Protein AF-A0A5C7JJ18-F1 (afdb_monomer_lite)

Radius of gyration: 13.7 Å; chains: 1; bounding box: 33×24×35 Å

Foldseek 3Di:
DDWDQDPNDIFDAPAFDPALVVDPPVVLVLVVLLQVQVCVVVVHRWWKFFDDCNRGRRDDPPDAGEMETADPDDDDCQVVSCVRSVGRYDYDYDPDDDPTHTRD

Sequence (104 aa):
MRKVIHKGRERMVRGSLTDFGQLPNHVQENFKLIKKSVENILNEKTEVYVFGSFSHGFWDEESDYDILVISKEKLDIQDELRDITKLKVDVMFLPTEIGLISIP

pLDDT: mean 90.75, std 7.99, range [62.88, 98.19]

Structure (mmCIF, N/CA/C/O backbone):
data_AF-A0A5C7JJ18-F1
#
_entry.id   AF-A0A5C7JJ18-F1
#
loop_
_atom_site.group_PDB
_atom_site.id
_atom_site.type_symbol
_atom_site.label_atom_id
_atom_site.label_alt_id
_atom_site.label_comp_id
_atom_site.label_asym_id
_atom_site.label_entity_id
_atom_site.label_seq_id
_atom_site.pdbx_PDB_ins_code
_atom_site.Cartn_x
_atom_site.Cartn_y
_atom_site.Cartn_z
_atom_site.occupancy
_atom_site.B_iso_or_equiv
_atom_site.auth_seq_id
_atom_site.auth_comp_id
_atom_site.auth_asym_id
_atom_site.auth_atom_id
_atom_site.pdbx_PDB_model_num
ATOM 1 N N . MET A 1 1 ? 20.984 2.375 -17.562 1.00 69.00 1 MET A N 1
ATOM 2 C CA . MET A 1 1 ? 19.967 1.861 -16.615 1.00 69.00 1 MET A CA 1
ATOM 3 C C . MET A 1 1 ? 19.991 0.340 -16.638 1.00 69.00 1 MET A C 1
ATOM 5 O O . MET A 1 1 ? 20.120 -0.224 -17.718 1.00 69.00 1 MET A O 1
ATOM 9 N N . ARG A 1 2 ? 19.921 -0.312 -15.471 1.00 90.25 2 ARG A N 1
ATOM 10 C CA . ARG A 1 2 ? 19.932 -1.779 -15.343 1.00 90.25 2 ARG A CA 1
ATOM 11 C C . ARG A 1 2 ? 18.513 -2.327 -15.520 1.00 90.25 2 ARG A C 1
ATOM 13 O O . ARG A 1 2 ? 17.557 -1.698 -15.071 1.00 90.25 2 ARG A O 1
ATOM 20 N N . LYS A 1 3 ? 18.396 -3.493 -16.151 1.00 90.38 3 LYS A N 1
ATOM 21 C CA . LYS A 1 3 ? 17.140 -4.228 -16.336 1.00 90.38 3 LYS A CA 1
ATOM 22 C C . LYS A 1 3 ? 17.173 -5.539 -15.552 1.00 90.38 3 LYS A C 1
ATOM 24 O O . LYS A 1 3 ? 18.255 -6.069 -15.289 1.00 90.38 3 LYS A O 1
ATOM 29 N N . VAL A 1 4 ? 16.006 -6.041 -15.164 1.00 91.50 4 VAL A N 1
ATOM 30 C CA . VAL A 1 4 ? 15.835 -7.341 -14.500 1.00 91.50 4 VAL A CA 1
ATOM 31 C C . VAL A 1 4 ? 14.630 -8.068 -15.087 1.00 91.50 4 VAL A C 1
ATOM 33 O O . VAL A 1 4 ? 13.636 -7.429 -15.421 1.00 91.50 4 VAL A O 1
ATOM 36 N N . ILE A 1 5 ? 14.712 -9.395 -15.211 1.00 91.00 5 ILE A N 1
ATOM 37 C CA . ILE A 1 5 ? 13.551 -10.230 -15.534 1.00 91.00 5 ILE A CA 1
ATOM 38 C C . ILE A 1 5 ? 12.887 -10.620 -14.216 1.00 91.00 5 ILE A C 1
ATOM 40 O O . ILE A 1 5 ? 13.497 -11.293 -13.386 1.00 91.00 5 ILE A O 1
ATOM 44 N N . HIS A 1 6 ? 11.642 -10.199 -14.017 1.00 87.00 6 HIS A N 1
ATOM 45 C CA . HIS A 1 6 ? 10.850 -10.533 -12.837 1.00 87.00 6 HIS A CA 1
ATOM 46 C C . HIS A 1 6 ? 9.439 -10.936 -13.267 1.00 87.00 6 HIS A C 1
ATOM 48 O O . HIS A 1 6 ? 8.816 -10.241 -14.067 1.00 87.00 6 HIS A O 1
ATOM 54 N N . LYS A 1 7 ? 8.946 -12.083 -12.775 1.00 86.25 7 LYS A N 1
ATOM 55 C CA . LYS A 1 7 ? 7.670 -12.693 -13.212 1.00 86.25 7 LYS A CA 1
ATOM 56 C C . LYS A 1 7 ? 7.535 -12.756 -14.755 1.00 86.25 7 LYS A C 1
ATOM 58 O O . LYS A 1 7 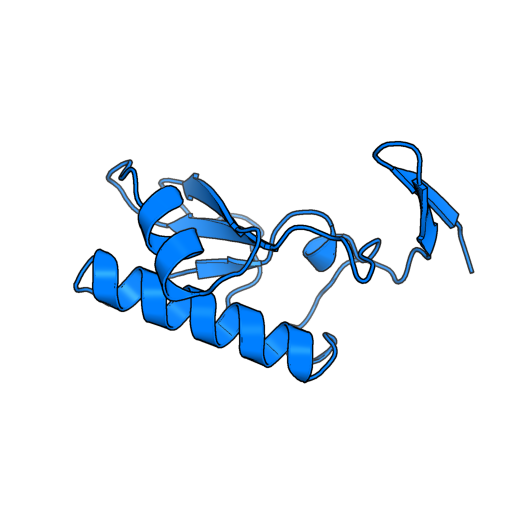? 6.478 -12.473 -15.304 1.00 86.25 7 LYS A O 1
ATOM 63 N N . GLY A 1 8 ? 8.626 -13.079 -15.460 1.00 90.19 8 GLY A N 1
ATOM 64 C CA . GLY A 1 8 ? 8.654 -13.208 -16.927 1.00 90.19 8 GLY A CA 1
ATOM 65 C C . GLY A 1 8 ? 8.663 -11.893 -17.720 1.00 90.19 8 GLY A C 1
ATOM 66 O O . GLY A 1 8 ? 8.672 -11.940 -18.946 1.00 90.19 8 GLY A O 1
ATOM 67 N N . ARG A 1 9 ? 8.692 -10.731 -17.053 1.00 90.12 9 ARG A N 1
ATOM 68 C CA . ARG A 1 9 ? 8.678 -9.405 -17.689 1.00 90.12 9 ARG A CA 1
ATOM 69 C C . ARG A 1 9 ? 9.995 -8.674 -17.451 1.00 90.12 9 ARG A C 1
ATOM 71 O O . ARG A 1 9 ? 10.604 -8.810 -16.389 1.00 90.12 9 ARG A O 1
ATOM 78 N N . GLU A 1 10 ? 10.445 -7.909 -18.442 1.00 93.38 10 GLU A N 1
ATOM 79 C CA . GLU A 1 10 ? 11.629 -7.060 -18.313 1.00 93.38 10 GLU A CA 1
ATOM 80 C C . GLU A 1 10 ? 11.257 -5.750 -17.615 1.00 93.38 10 GLU A C 1
ATOM 82 O O . GLU A 1 10 ? 10.370 -5.030 -18.064 1.00 93.38 10 GLU A O 1
ATOM 87 N N . ARG A 1 11 ? 11.954 -5.427 -16.523 1.00 92.81 11 ARG A N 1
ATOM 88 C CA . ARG A 1 11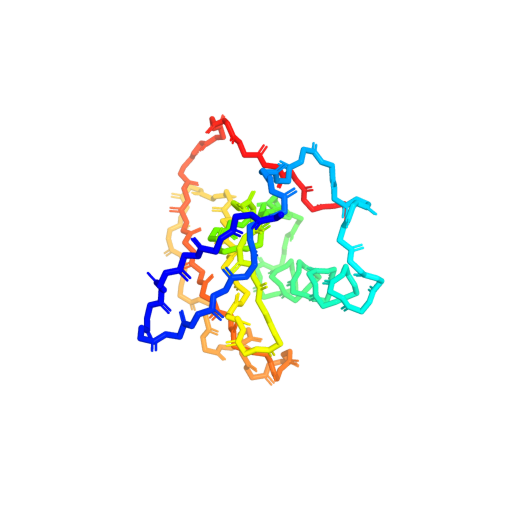 ? 11.676 -4.244 -15.707 1.00 92.81 11 ARG A CA 1
ATOM 89 C C . ARG A 1 11 ? 12.907 -3.381 -15.511 1.00 92.81 11 ARG A C 1
ATOM 91 O O . ARG A 1 11 ? 14.028 -3.876 -15.372 1.00 92.81 11 ARG A O 1
ATOM 98 N N . MET A 1 12 ? 12.681 -2.074 -15.458 1.00 91.31 12 MET A N 1
ATOM 99 C CA . MET A 1 12 ? 13.720 -1.078 -15.211 1.00 91.31 12 MET A CA 1
ATOM 100 C C . MET A 1 12 ? 14.026 -0.986 -13.717 1.00 91.31 12 MET A C 1
ATOM 102 O O . MET A 1 12 ? 13.123 -0.785 -12.909 1.00 91.31 12 MET A O 1
ATOM 106 N N . VAL A 1 13 ? 15.302 -1.086 -13.347 1.00 91.00 13 VAL A N 1
ATOM 107 C CA . VAL A 1 13 ? 15.751 -0.919 -11.960 1.00 91.00 13 VAL A CA 1
ATOM 108 C C . VAL A 1 13 ? 16.066 0.553 -11.705 1.00 91.00 13 VAL A C 1
ATOM 110 O O . VAL A 1 13 ? 16.931 1.130 -12.368 1.00 91.00 13 VAL A O 1
ATOM 113 N N . ARG A 1 14 ? 15.368 1.142 -10.732 1.00 88.75 14 ARG A N 1
ATOM 114 C CA . ARG A 1 14 ? 15.469 2.558 -10.339 1.00 88.75 14 ARG A CA 1
ATOM 115 C C . ARG A 1 14 ? 16.262 2.777 -9.043 1.00 88.75 14 ARG A C 1
ATOM 117 O O . ARG A 1 14 ? 16.561 3.916 -8.714 1.00 88.75 14 ARG A O 1
ATOM 124 N N . GLY A 1 15 ? 16.660 1.693 -8.373 1.00 85.81 15 GLY A N 1
ATOM 125 C CA . GLY A 1 15 ? 17.252 1.721 -7.031 1.00 85.81 15 GLY A CA 1
ATOM 126 C C . GLY A 1 15 ? 16.183 1.583 -5.948 1.00 85.81 15 GLY A C 1
ATOM 127 O O . GLY A 1 15 ? 15.012 1.839 -6.213 1.00 85.81 15 GLY A O 1
ATOM 128 N N . SER A 1 16 ? 16.568 1.130 -4.756 1.00 89.00 16 SER A N 1
ATOM 129 C CA . SER A 1 16 ? 15.619 0.938 -3.657 1.00 89.00 16 SER A CA 1
ATOM 130 C C . SER A 1 16 ? 14.969 2.259 -3.259 1.00 89.00 16 SER A C 1
ATOM 132 O O . SER A 1 16 ? 15.640 3.289 -3.196 1.00 89.00 16 SER A O 1
ATOM 134 N N . LEU A 1 17 ? 13.671 2.204 -2.976 1.00 91.81 17 LEU A N 1
ATOM 135 C CA . LEU A 1 17 ? 12.925 3.308 -2.401 1.00 91.81 17 LEU A CA 1
ATOM 136 C C . LEU A 1 17 ? 13.558 3.660 -1.054 1.00 91.81 17 LEU A C 1
ATOM 138 O O . LEU A 1 17 ? 13.793 2.770 -0.242 1.00 91.81 17 LEU A O 1
ATOM 142 N N . THR A 1 18 ? 13.854 4.934 -0.823 1.00 89.12 18 THR A N 1
ATOM 143 C CA . THR A 1 18 ? 14.333 5.422 0.485 1.00 89.12 18 THR A CA 1
ATOM 144 C C . THR A 1 18 ? 13.370 6.419 1.109 1.00 89.12 18 THR A C 1
ATOM 146 O O . THR A 1 18 ? 13.431 6.663 2.307 1.00 89.12 18 THR A O 1
ATOM 149 N N . ASP A 1 19 ? 12.505 7.010 0.288 1.00 90.25 19 ASP A N 1
ATOM 150 C CA . ASP A 1 19 ? 11.517 8.000 0.686 1.00 90.25 19 ASP A CA 1
ATOM 151 C C . ASP A 1 19 ? 10.240 7.801 -0.136 1.00 90.25 19 ASP A C 1
ATOM 153 O O . ASP A 1 19 ? 10.299 7.580 -1.347 1.00 90.25 19 ASP A O 1
ATOM 157 N N . PHE A 1 20 ? 9.079 7.882 0.513 1.00 92.25 20 PHE A N 1
ATOM 158 C CA . PHE A 1 20 ? 7.785 7.652 -0.134 1.00 92.25 20 PHE A CA 1
ATOM 159 C C . PHE A 1 20 ? 7.489 8.670 -1.251 1.00 92.25 20 PHE A C 1
ATOM 161 O O . PHE A 1 20 ? 6.857 8.329 -2.253 1.00 92.25 20 PHE A O 1
ATOM 168 N N . GLY A 1 21 ? 8.001 9.899 -1.131 1.00 92.81 21 GLY A N 1
ATOM 169 C CA . GLY A 1 21 ? 7.850 10.965 -2.120 1.00 92.81 21 GLY A CA 1
ATOM 170 C C . GLY A 1 21 ? 8.583 10.713 -3.441 1.00 92.81 21 GLY A C 1
ATOM 171 O O . GLY A 1 21 ? 8.320 11.407 -4.422 1.00 92.81 21 GLY A O 1
ATOM 172 N N . GLN A 1 22 ? 9.464 9.709 -3.508 1.00 91.88 22 GLN A N 1
ATOM 173 C CA . GLN A 1 22 ? 10.128 9.290 -4.751 1.00 91.88 22 GLN A CA 1
ATOM 174 C C . GLN A 1 22 ? 9.192 8.525 -5.699 1.00 91.88 22 GLN A C 1
ATOM 176 O O . GLN A 1 22 ? 9.507 8.362 -6.882 1.00 91.88 22 GLN A O 1
ATOM 181 N N . LEU A 1 23 ? 8.058 8.025 -5.199 1.00 93.38 23 LEU A N 1
ATOM 182 C CA . LEU A 1 23 ? 7.060 7.355 -6.025 1.00 93.38 23 LEU A CA 1
ATOM 183 C C . LEU A 1 23 ? 6.313 8.375 -6.901 1.00 93.38 23 LEU A C 1
ATOM 185 O O . LEU A 1 23 ? 6.118 9.516 -6.487 1.00 93.38 23 LEU A O 1
ATOM 189 N N . PRO A 1 24 ? 5.831 7.997 -8.095 1.00 94.12 24 PRO A N 1
ATOM 190 C CA . PRO A 1 24 ? 4.933 8.856 -8.860 1.00 94.12 24 PRO A CA 1
ATOM 191 C C . PRO A 1 24 ? 3.669 9.202 -8.068 1.00 94.12 24 PRO A C 1
ATOM 193 O O . PRO A 1 24 ? 3.160 8.366 -7.323 1.00 94.12 24 PRO A O 1
ATOM 196 N N . ASN A 1 25 ? 3.106 10.390 -8.300 1.00 96.19 25 ASN A N 1
ATOM 197 C CA . ASN A 1 25 ? 1.940 10.881 -7.553 1.00 96.19 25 ASN A CA 1
ATOM 198 C C . ASN A 1 25 ? 0.764 9.890 -7.530 1.00 96.19 25 ASN A C 1
ATOM 200 O O . ASN A 1 25 ? 0.236 9.610 -6.462 1.00 96.19 25 ASN A O 1
ATOM 204 N N . HIS A 1 26 ? 0.410 9.289 -8.669 1.00 95.38 26 HIS A N 1
ATOM 205 C CA . HIS A 1 26 ? -0.689 8.315 -8.730 1.00 95.38 26 HIS A CA 1
ATOM 206 C C . HIS A 1 26 ? -0.408 7.046 -7.901 1.00 95.38 26 HIS A C 1
ATOM 208 O O . HIS A 1 26 ? -1.308 6.492 -7.279 1.00 95.38 26 HIS A O 1
ATOM 214 N N . VAL A 1 27 ? 0.851 6.595 -7.840 1.00 96.06 27 VAL A N 1
ATOM 215 C CA . VAL A 1 27 ? 1.258 5.457 -6.998 1.00 96.06 27 VAL A CA 1
ATOM 216 C C . VAL A 1 27 ? 1.162 5.839 -5.521 1.00 96.06 27 VAL A C 1
ATOM 218 O O . VAL A 1 27 ? 0.666 5.056 -4.712 1.00 96.06 27 VAL A O 1
ATOM 221 N N . GLN A 1 28 ? 1.589 7.055 -5.165 1.00 97.25 28 GLN A N 1
ATOM 222 C CA . GLN A 1 28 ? 1.449 7.571 -3.802 1.00 97.25 28 GLN A CA 1
ATOM 223 C C . GLN A 1 28 ? -0.021 7.653 -3.371 1.00 97.25 28 GLN A C 1
ATOM 225 O O . GLN A 1 28 ? -0.359 7.266 -2.255 1.00 97.25 28 GLN A O 1
ATOM 230 N N . GLU A 1 29 ? -0.899 8.151 -4.243 1.00 97.75 29 GLU A N 1
ATOM 231 C CA . GLU A 1 29 ? -2.343 8.236 -3.999 1.00 97.75 29 GLU A CA 1
ATOM 232 C C . GLU A 1 29 ? -2.952 6.851 -3.765 1.00 97.75 29 GLU A C 1
ATOM 234 O O . GLU A 1 29 ? -3.703 6.669 -2.805 1.00 97.75 29 GLU A O 1
ATOM 239 N N . ASN A 1 30 ? -2.553 5.856 -4.559 1.00 98.06 30 ASN A N 1
ATOM 240 C CA . ASN A 1 30 ? -2.987 4.472 -4.389 1.00 98.06 30 ASN A CA 1
ATOM 241 C C . ASN A 1 30 ? -2.539 3.880 -3.044 1.00 98.06 30 ASN A C 1
ATOM 243 O O . ASN A 1 30 ? -3.360 3.313 -2.328 1.00 98.06 30 ASN A O 1
ATOM 247 N N . PHE A 1 31 ? -1.279 4.064 -2.634 1.00 98.19 31 PHE A N 1
ATOM 248 C CA . PHE A 1 31 ? -0.819 3.604 -1.315 1.00 98.19 31 PHE A CA 1
ATOM 249 C C . PHE A 1 31 ? -1.524 4.317 -0.151 1.00 98.19 31 PHE A C 1
ATOM 251 O O . PHE A 1 31 ? -1.847 3.676 0.849 1.00 98.19 31 PHE A O 1
ATOM 258 N N . LYS A 1 32 ? -1.827 5.615 -0.279 1.00 98.12 32 LYS A N 1
ATOM 259 C CA . LYS A 1 32 ? -2.613 6.353 0.727 1.00 98.12 32 LYS A CA 1
ATOM 260 C C . LYS A 1 32 ? -4.051 5.841 0.818 1.00 98.12 32 LYS A C 1
ATOM 262 O O . LYS A 1 32 ? -4.578 5.695 1.919 1.00 98.12 32 LYS A O 1
ATOM 267 N N . LEU A 1 33 ? -4.679 5.542 -0.322 1.00 98.19 33 LEU A N 1
ATOM 268 C CA . LEU A 1 33 ? -6.004 4.921 -0.369 1.00 98.19 33 LEU A CA 1
ATOM 269 C C . LEU A 1 33 ? -5.992 3.543 0.307 1.00 98.19 33 LEU A C 1
ATOM 271 O O . LEU A 1 33 ? -6.890 3.246 1.097 1.00 98.19 33 LEU A O 1
ATOM 275 N N . ILE A 1 34 ? -4.966 2.733 0.033 1.00 98.19 34 ILE A N 1
ATOM 276 C CA . ILE A 1 34 ? -4.765 1.428 0.669 1.00 98.19 34 ILE A CA 1
ATOM 277 C C . ILE A 1 34 ? -4.644 1.586 2.187 1.00 98.19 34 ILE A C 1
ATOM 279 O O . ILE A 1 34 ? -5.423 0.969 2.907 1.00 98.19 34 ILE A O 1
ATOM 283 N N . LYS A 1 35 ? -3.748 2.454 2.682 1.00 97.62 35 LYS A N 1
ATOM 284 C CA . LYS A 1 35 ? -3.575 2.701 4.124 1.00 97.62 35 LYS A CA 1
ATOM 285 C C . LYS A 1 35 ? -4.891 3.094 4.791 1.00 97.62 35 LYS A C 1
ATOM 287 O O . LYS A 1 35 ? -5.297 2.464 5.759 1.00 97.62 35 LYS A O 1
ATOM 292 N N . LYS A 1 36 ? -5.593 4.082 4.233 1.00 97.81 36 LYS A N 1
ATOM 293 C CA . LYS A 1 36 ? -6.883 4.532 4.769 1.00 97.81 36 LYS A CA 1
ATOM 294 C C . LYS A 1 36 ? -7.920 3.404 4.805 1.00 97.81 36 LYS A C 1
ATOM 296 O O . LYS A 1 36 ? -8.730 3.336 5.722 1.00 97.81 36 LYS A O 1
ATOM 301 N N . SER A 1 37 ? -7.916 2.533 3.800 1.00 97.81 37 SER A N 1
ATOM 302 C CA . SER A 1 37 ? -8.838 1.397 3.739 1.00 97.81 37 SER A CA 1
ATOM 303 C C . SER A 1 37 ? -8.488 0.334 4.783 1.00 97.81 37 SER A C 1
ATOM 305 O O . SER A 1 37 ? -9.394 -0.165 5.437 1.00 97.81 37 SER A O 1
ATOM 307 N N . VAL A 1 38 ? -7.199 0.057 5.012 1.00 96.50 38 VAL A N 1
ATOM 308 C CA . VAL A 1 38 ? -6.739 -0.806 6.114 1.00 96.50 38 VAL A CA 1
ATOM 309 C C . VAL A 1 38 ? -7.208 -0.255 7.461 1.00 96.50 38 VAL A C 1
ATOM 311 O O . VAL A 1 38 ? -7.848 -0.981 8.213 1.00 96.50 38 VAL A O 1
ATOM 314 N N . GLU A 1 39 ? -6.970 1.030 7.736 1.00 95.75 39 GLU A N 1
ATOM 315 C CA . GLU A 1 39 ? -7.395 1.675 8.991 1.00 95.75 39 GLU A CA 1
ATOM 316 C C . GLU A 1 39 ? -8.917 1.595 9.201 1.00 95.75 39 GLU A C 1
ATOM 318 O O . GLU A 1 39 ? -9.390 1.382 10.315 1.00 95.75 39 GLU A O 1
ATOM 323 N N . ASN A 1 40 ? -9.702 1.714 8.125 1.00 96.19 40 ASN A N 1
ATOM 324 C CA . ASN A 1 40 ? -11.156 1.576 8.193 1.00 96.19 40 ASN A CA 1
ATOM 325 C C . ASN A 1 40 ? -11.604 0.134 8.480 1.00 96.19 40 ASN A C 1
ATOM 327 O O . ASN A 1 40 ? -12.501 -0.053 9.297 1.00 96.19 40 ASN A O 1
ATOM 331 N N . ILE A 1 41 ? -11.005 -0.868 7.822 1.00 95.38 41 ILE A N 1
ATOM 332 C CA . ILE A 1 41 ? -11.346 -2.290 8.023 1.00 95.38 41 ILE A CA 1
ATOM 333 C C . ILE A 1 41 ? -10.990 -2.719 9.450 1.00 95.38 41 ILE A C 1
ATOM 335 O O . ILE A 1 41 ? -11.773 -3.387 10.122 1.00 95.38 41 ILE A O 1
ATOM 339 N N . LEU A 1 42 ? -9.814 -2.307 9.928 1.00 92.88 42 LEU A N 1
ATOM 340 C CA . LEU A 1 42 ? -9.329 -2.631 11.270 1.00 92.88 42 LEU A CA 1
ATOM 341 C C . LEU A 1 42 ? -9.967 -1.766 12.363 1.00 92.88 42 LEU A C 1
ATOM 343 O O . LEU A 1 42 ? -9.884 -2.099 13.543 1.00 92.88 42 LEU A O 1
ATOM 347 N N . ASN A 1 43 ? -10.633 -0.677 11.971 1.00 93.81 43 ASN A N 1
ATOM 348 C CA . ASN A 1 43 ? -11.243 0.303 12.863 1.00 93.81 43 ASN A CA 1
ATOM 349 C C . ASN A 1 43 ? -10.247 0.885 13.889 1.00 93.81 43 ASN A C 1
ATOM 351 O O . ASN A 1 43 ? -10.594 1.184 15.034 1.00 93.81 43 ASN A O 1
ATOM 355 N N . GLU A 1 44 ? -8.995 1.062 13.471 1.00 92.50 44 GLU A N 1
ATOM 356 C CA . GLU A 1 44 ? -7.930 1.668 14.263 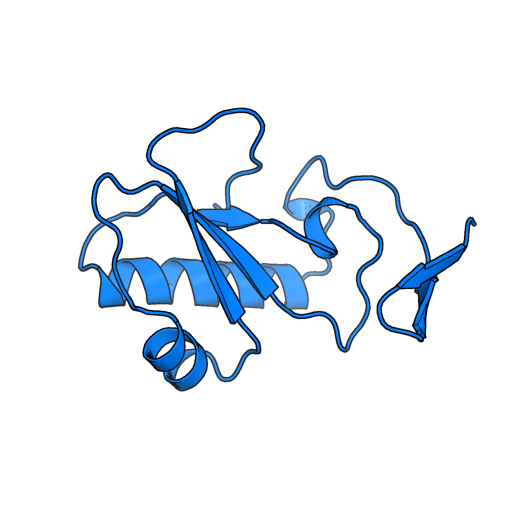1.00 92.50 44 GLU A CA 1
ATOM 357 C C . GLU A 1 44 ? -6.892 2.340 13.359 1.00 92.50 44 GLU A C 1
ATOM 359 O O . GLU A 1 44 ? -6.855 2.127 12.149 1.00 92.50 44 GLU A O 1
ATOM 364 N N . LYS A 1 45 ? -6.032 3.179 13.944 1.00 91.88 45 LYS A N 1
ATOM 365 C CA . LYS A 1 45 ? -4.861 3.680 13.219 1.00 91.88 45 LYS A CA 1
ATOM 366 C C . LYS A 1 45 ? -3.836 2.566 13.118 1.00 91.88 45 LYS A C 1
ATOM 368 O O . LYS A 1 45 ? -3.488 1.969 14.133 1.00 91.88 45 LYS A O 1
ATOM 373 N N . THR A 1 46 ? -3.314 2.349 11.920 1.00 90.81 46 THR A N 1
ATOM 374 C CA . THR A 1 46 ? -2.454 1.204 11.640 1.00 90.81 46 THR A CA 1
ATOM 375 C C . THR A 1 46 ? -1.215 1.644 10.881 1.00 90.81 46 THR A C 1
ATOM 377 O O . THR A 1 46 ? -1.285 2.398 9.908 1.00 90.81 46 THR A O 1
ATOM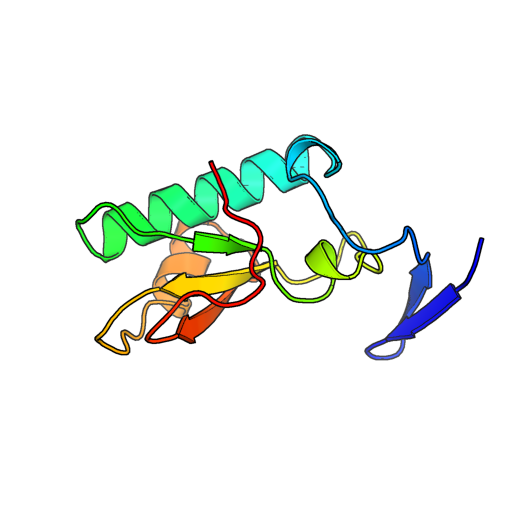 380 N N . GLU A 1 47 ? -0.062 1.147 11.317 1.00 91.62 47 GLU A N 1
ATOM 381 C CA . GLU A 1 47 ? 1.192 1.371 10.612 1.00 91.62 47 GLU A CA 1
ATOM 382 C C . GLU A 1 47 ? 1.271 0.441 9.398 1.00 91.62 47 GLU A C 1
ATOM 384 O O . GLU A 1 47 ? 1.258 -0.789 9.519 1.00 91.62 47 GLU A O 1
ATOM 389 N N . VAL A 1 48 ? 1.312 1.050 8.211 1.00 94.19 48 VAL A N 1
ATOM 390 C CA . VAL A 1 48 ? 1.359 0.360 6.920 1.00 94.19 48 VAL A CA 1
ATOM 391 C C . VAL A 1 48 ? 2.601 0.810 6.163 1.00 94.19 48 VAL A C 1
ATOM 393 O O . VAL A 1 48 ? 2.930 1.997 6.138 1.00 94.19 48 VAL A O 1
ATOM 396 N N . TYR A 1 49 ? 3.279 -0.140 5.532 1.00 95.19 49 TYR A N 1
ATOM 397 C CA . TYR A 1 49 ? 4.589 0.040 4.924 1.00 95.19 49 TYR A CA 1
ATOM 398 C C . TYR A 1 49 ? 4.594 -0.440 3.468 1.00 95.19 49 TYR A C 1
ATOM 400 O O . TYR A 1 49 ? 3.963 -1.448 3.141 1.00 95.19 49 TYR A O 1
ATOM 408 N N . VAL A 1 50 ? 5.331 0.255 2.593 1.00 95.69 50 VAL A N 1
ATOM 409 C CA . VAL A 1 50 ? 5.511 -0.161 1.188 1.00 95.69 50 VAL A CA 1
ATOM 410 C C . VAL A 1 50 ? 6.469 -1.347 1.120 1.00 95.69 50 VAL A C 1
ATOM 412 O O . VAL A 1 50 ? 7.574 -1.288 1.665 1.00 95.69 50 VAL A O 1
ATOM 415 N N . PHE A 1 51 ? 6.093 -2.396 0.390 1.00 94.50 51 PHE A N 1
ATOM 416 C CA . PHE A 1 51 ? 6.945 -3.560 0.175 1.00 94.50 51 PHE A CA 1
ATOM 417 C C . PHE A 1 51 ? 7.059 -3.943 -1.310 1.00 94.50 51 PHE A C 1
ATOM 419 O O . PHE A 1 51 ? 6.645 -3.210 -2.214 1.00 94.50 51 PHE A O 1
ATOM 426 N N . GLY A 1 52 ? 7.714 -5.076 -1.567 1.00 93.31 52 GLY A N 1
ATOM 427 C CA . GLY A 1 52 ? 7.759 -5.704 -2.880 1.00 93.31 52 GLY A CA 1
ATOM 428 C C . GLY A 1 52 ? 8.415 -4.850 -3.961 1.00 93.31 52 GLY A C 1
ATOM 429 O O . GLY A 1 52 ? 9.442 -4.205 -3.749 1.00 93.31 52 GLY A O 1
ATOM 430 N N . SER A 1 53 ? 7.879 -4.902 -5.179 1.00 94.38 53 SER A N 1
ATOM 431 C CA . SER A 1 53 ? 8.568 -4.303 -6.336 1.00 94.38 53 SER A CA 1
ATOM 432 C C . SER A 1 53 ? 8.688 -2.776 -6.260 1.00 94.38 53 SER A C 1
ATOM 434 O O . SER A 1 53 ? 9.642 -2.210 -6.808 1.00 94.38 53 SER A O 1
ATOM 436 N N . PHE A 1 54 ? 7.764 -2.120 -5.550 1.00 94.88 54 PHE A N 1
ATOM 437 C CA . PHE A 1 54 ? 7.798 -0.680 -5.313 1.00 94.88 54 PHE A CA 1
ATOM 438 C C . PHE A 1 54 ? 8.940 -0.287 -4.375 1.00 94.88 54 PHE A C 1
ATOM 440 O O . PHE A 1 54 ? 9.706 0.612 -4.722 1.00 94.88 54 PHE A O 1
ATOM 447 N N . SER A 1 55 ? 9.135 -1.009 -3.264 1.00 94.12 55 SER A N 1
ATOM 448 C CA . SER A 1 55 ? 10.237 -0.729 -2.332 1.00 94.12 55 SER A CA 1
ATOM 449 C C . SER A 1 55 ? 11.616 -1.054 -2.918 1.00 94.12 55 SER A C 1
ATOM 451 O O . SER A 1 55 ? 12.586 -0.350 -2.656 1.00 94.12 55 SER A O 1
ATOM 453 N N . HIS A 1 56 ? 11.726 -2.072 -3.773 1.00 92.81 56 HIS A N 1
ATOM 454 C CA . HIS A 1 56 ? 12.995 -2.438 -4.415 1.00 92.81 56 HIS A CA 1
ATOM 455 C C . HIS A 1 56 ? 13.276 -1.683 -5.732 1.00 92.81 56 HIS A C 1
ATOM 457 O O . HIS A 1 56 ? 14.318 -1.886 -6.362 1.00 92.81 56 HIS A O 1
ATOM 463 N N . GLY A 1 57 ? 12.346 -0.833 -6.182 1.00 92.56 57 GLY A N 1
ATOM 464 C CA . GLY A 1 57 ? 12.538 0.060 -7.328 1.00 92.56 57 GLY A CA 1
ATOM 465 C C . GLY A 1 57 ? 12.523 -0.590 -8.708 1.00 92.56 57 GLY A C 1
ATOM 466 O O . GLY A 1 57 ? 12.996 0.016 -9.672 1.00 92.56 57 GLY A O 1
ATOM 467 N N . PHE A 1 58 ? 11.989 -1.803 -8.836 1.00 93.25 58 PHE A N 1
ATOM 468 C CA . PHE A 1 58 ? 11.808 -2.482 -10.125 1.00 93.25 58 PHE A CA 1
ATOM 469 C C . PHE A 1 58 ? 10.327 -2.649 -10.492 1.00 93.25 58 PHE A C 1
ATOM 471 O O . PHE A 1 58 ? 9.949 -3.613 -11.149 1.00 93.25 58 PHE A O 1
ATOM 478 N N . TRP A 1 59 ? 9.469 -1.728 -10.059 1.00 93.19 59 TRP A N 1
ATOM 479 C CA . TRP A 1 59 ? 8.038 -1.733 -10.362 1.00 93.19 59 TRP A CA 1
ATOM 480 C C . TRP A 1 59 ? 7.722 -1.261 -11.793 1.00 93.19 59 TRP A C 1
ATOM 482 O O . TRP A 1 59 ? 8.512 -0.557 -12.436 1.00 93.19 59 TRP A O 1
ATOM 492 N N . ASP A 1 60 ? 6.553 -1.658 -12.285 1.00 91.38 60 ASP A N 1
ATOM 493 C CA . ASP A 1 60 ? 5.943 -1.180 -13.525 1.00 91.38 60 ASP A CA 1
ATOM 494 C C . ASP A 1 60 ? 4.429 -0.988 -13.338 1.00 91.38 60 ASP A C 1
ATOM 496 O O . ASP A 1 60 ? 3.909 -1.099 -12.232 1.00 91.38 60 ASP A O 1
ATOM 500 N N . GLU A 1 61 ? 3.730 -0.648 -14.412 1.00 89.88 61 GLU A N 1
ATOM 501 C CA . GLU A 1 61 ? 2.291 -0.347 -14.429 1.00 89.88 61 GLU A CA 1
ATOM 502 C C . GLU A 1 61 ? 1.398 -1.567 -14.144 1.00 89.88 61 GLU A C 1
ATOM 504 O O . GLU A 1 61 ? 0.244 -1.402 -13.760 1.00 89.88 61 GLU A O 1
ATOM 509 N N . GLU A 1 62 ? 1.927 -2.788 -14.249 1.00 91.81 62 GLU A N 1
ATOM 510 C CA . GLU A 1 62 ? 1.210 -4.009 -13.868 1.00 91.81 62 GLU A CA 1
ATOM 511 C C . GLU A 1 62 ? 1.726 -4.592 -12.540 1.00 91.81 62 GLU A C 1
ATOM 513 O O . GLU A 1 62 ? 1.458 -5.759 -12.237 1.00 91.81 62 GLU A O 1
ATOM 518 N N . S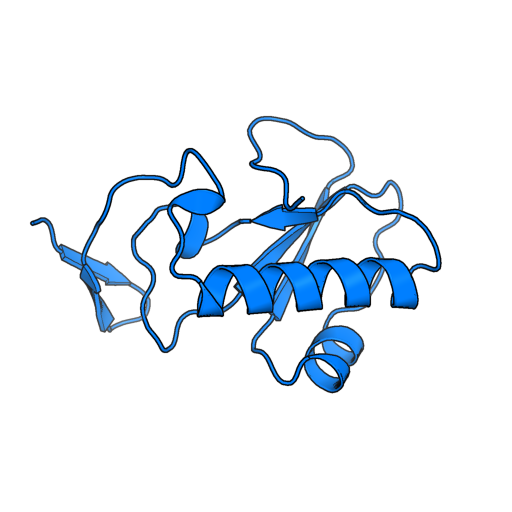ER A 1 63 ? 2.537 -3.846 -11.783 1.00 94.00 63 SER A N 1
ATOM 519 C CA . SER A 1 63 ? 2.971 -4.263 -10.450 1.00 94.00 63 SER A CA 1
ATOM 520 C C . SER A 1 63 ? 1.803 -4.279 -9.467 1.00 94.00 63 SER A C 1
ATOM 522 O O . SER A 1 63 ? 0.988 -3.358 -9.423 1.00 94.00 63 SER A O 1
ATOM 524 N N . ASP A 1 64 ? 1.788 -5.312 -8.634 1.00 96.50 64 ASP A N 1
ATOM 525 C CA . ASP A 1 64 ? 0.914 -5.402 -7.471 1.00 96.50 64 ASP A CA 1
ATOM 526 C C . ASP A 1 64 ? 1.387 -4.409 -6.384 1.00 96.50 64 ASP A C 1
ATOM 528 O O . ASP A 1 64 ? 2.562 -4.023 -6.332 1.00 96.50 64 ASP A O 1
ATOM 532 N N . TYR A 1 65 ? 0.462 -3.977 -5.530 1.00 97.44 65 TYR A N 1
ATOM 533 C CA . TYR A 1 65 ? 0.719 -3.132 -4.368 1.00 97.44 65 TYR A CA 1
ATOM 534 C C . TYR A 1 65 ? 0.935 -4.024 -3.147 1.00 97.44 65 TYR A C 1
ATOM 536 O O . TYR A 1 65 ? -0.003 -4.360 -2.428 1.00 97.44 65 TYR A O 1
ATOM 544 N N . ASP A 1 66 ? 2.185 -4.416 -2.929 1.00 96.50 66 ASP A N 1
ATOM 545 C CA . ASP A 1 66 ? 2.583 -5.188 -1.756 1.00 96.50 66 ASP A CA 1
ATOM 546 C C . ASP A 1 66 ? 2.684 -4.265 -0.528 1.00 96.50 66 ASP A C 1
ATOM 548 O O . ASP A 1 66 ? 3.453 -3.293 -0.540 1.00 96.50 66 ASP A O 1
ATOM 552 N N . ILE A 1 67 ? 1.945 -4.573 0.540 1.00 96.44 67 ILE A N 1
ATOM 553 C CA . ILE A 1 67 ? 2.007 -3.835 1.807 1.00 96.44 67 ILE A CA 1
ATOM 554 C C . ILE A 1 67 ? 2.345 -4.732 2.995 1.00 96.44 67 ILE A C 1
ATOM 556 O O . ILE A 1 67 ? 1.970 -5.905 3.062 1.00 96.44 67 ILE A O 1
ATOM 560 N N . LEU A 1 68 ? 3.030 -4.134 3.967 1.00 94.44 68 LEU A N 1
ATOM 561 C CA . LEU A 1 68 ? 3.246 -4.718 5.284 1.00 94.44 68 LEU A CA 1
ATOM 562 C C . LEU A 1 68 ? 2.427 -3.960 6.321 1.00 94.44 68 LEU A C 1
ATOM 564 O O . LEU A 1 68 ? 2.473 -2.734 6.366 1.00 94.44 68 LEU A O 1
ATOM 568 N N . VAL A 1 69 ? 1.695 -4.700 7.144 1.00 93.69 69 VAL A N 1
ATOM 569 C CA . VAL A 1 69 ? 0.856 -4.172 8.218 1.00 93.69 69 VAL A CA 1
ATOM 570 C C . VAL A 1 69 ? 1.415 -4.646 9.549 1.00 93.69 69 VAL A C 1
ATOM 572 O O . VAL A 1 69 ? 1.621 -5.847 9.750 1.00 93.69 69 VAL A O 1
ATOM 575 N N . ILE A 1 70 ? 1.662 -3.713 10.463 1.00 89.25 70 ILE A N 1
ATOM 576 C CA . ILE A 1 70 ? 2.144 -4.052 11.800 1.00 89.25 70 ILE A CA 1
ATOM 577 C C . ILE A 1 70 ? 0.948 -4.287 12.703 1.00 89.25 70 ILE A C 1
ATOM 579 O O . ILE A 1 70 ? 0.207 -3.366 13.036 1.00 89.25 70 ILE A O 1
ATOM 583 N N . SER A 1 71 ? 0.755 -5.544 13.085 1.00 83.94 71 SER A N 1
ATOM 584 C CA . SER A 1 71 ? -0.272 -5.934 14.042 1.00 83.94 71 SER A CA 1
ATOM 585 C C . SER A 1 71 ? 0.161 -7.172 14.811 1.00 83.94 71 SER A C 1
ATOM 587 O O . SER A 1 71 ? 0.870 -8.043 14.302 1.00 83.94 71 SER A O 1
ATOM 589 N N . LYS A 1 72 ? -0.286 -7.258 16.065 1.00 77.38 72 LYS A N 1
ATOM 590 C CA . LYS A 1 72 ? -0.103 -8.454 16.896 1.00 77.38 72 LYS A CA 1
ATOM 591 C C . LYS A 1 72 ? -0.995 -9.604 16.439 1.00 77.38 72 LYS A C 1
ATOM 593 O O . LYS A 1 72 ? -0.679 -10.759 16.716 1.00 77.38 72 LYS A O 1
ATOM 598 N N . GLU A 1 73 ? -2.087 -9.290 15.751 1.00 80.62 73 GLU A N 1
ATOM 599 C CA . GLU A 1 73 ? -3.061 -10.258 15.271 1.00 80.62 73 GLU A CA 1
ATOM 600 C C . GLU A 1 73 ? -2.967 -10.385 13.753 1.00 80.62 73 GLU A C 1
ATOM 602 O O . GLU A 1 73 ? -2.862 -9.400 13.022 1.00 80.62 73 GLU A O 1
ATOM 607 N N . LYS A 1 74 ? -2.997 -11.627 13.263 1.00 77.50 74 LYS A N 1
ATOM 608 C CA . LYS A 1 74 ? -3.094 -11.887 11.830 1.00 77.50 74 LYS A CA 1
ATOM 609 C C . LYS A 1 74 ? -4.563 -11.816 11.436 1.00 77.50 74 LYS A C 1
ATOM 611 O O . LYS A 1 74 ? -5.336 -12.691 11.818 1.00 77.50 74 LYS A O 1
ATOM 616 N N . LEU A 1 75 ? -4.913 -10.805 10.653 1.00 85.38 75 LEU A N 1
ATOM 617 C CA . LEU A 1 75 ? -6.269 -10.591 10.160 1.00 85.38 75 LEU A CA 1
ATOM 618 C C . LEU A 1 75 ? -6.319 -10.855 8.656 1.00 85.38 75 LEU A C 1
ATOM 620 O O . LEU A 1 75 ? -5.358 -10.588 7.937 1.00 85.38 75 LEU A O 1
ATOM 624 N N . ASP A 1 76 ? -7.424 -11.417 8.180 1.00 89.12 76 ASP A N 1
ATOM 625 C CA . ASP A 1 76 ? -7.633 -11.642 6.752 1.00 89.12 76 ASP A CA 1
ATOM 626 C C . ASP A 1 76 ? -8.467 -10.496 6.175 1.00 89.12 76 ASP A C 1
ATOM 628 O O . ASP A 1 76 ? -9.690 -10.498 6.264 1.00 89.12 76 ASP A O 1
ATOM 632 N N . ILE A 1 77 ? -7.776 -9.475 5.663 1.00 94.19 77 ILE A N 1
ATOM 633 C CA . ILE A 1 77 ? -8.391 -8.245 5.130 1.00 94.19 77 ILE A CA 1
ATOM 634 C C . ILE A 1 77 ? -8.164 -8.070 3.626 1.00 94.19 77 ILE A C 1
ATOM 636 O O . ILE A 1 77 ? -8.580 -7.070 3.048 1.00 94.19 77 ILE A O 1
ATOM 640 N N . GLN A 1 78 ? -7.439 -8.989 2.985 1.00 95.38 78 GLN A N 1
ATOM 641 C CA . GLN A 1 78 ? -6.899 -8.762 1.644 1.00 95.38 78 GLN A CA 1
ATOM 642 C C . GLN A 1 78 ? -7.999 -8.651 0.585 1.00 95.38 78 GLN A C 1
ATOM 644 O O . GLN A 1 78 ? -7.949 -7.751 -0.253 1.00 95.38 78 GLN A O 1
ATOM 649 N N . ASP A 1 79 ? -8.981 -9.550 0.615 1.00 96.06 79 ASP A N 1
ATOM 650 C CA . ASP A 1 79 ? -10.050 -9.566 -0.385 1.00 96.06 79 ASP A CA 1
ATOM 651 C C . ASP A 1 79 ? -10.971 -8.347 -0.237 1.00 96.06 79 ASP A C 1
ATOM 653 O O . ASP A 1 79 ? -11.242 -7.662 -1.222 1.00 96.06 79 ASP A O 1
ATOM 657 N N . GLU A 1 80 ? -11.332 -7.979 0.995 1.00 96.69 80 GLU A N 1
ATOM 658 C CA . GLU A 1 80 ? -12.088 -6.751 1.272 1.00 96.69 80 GLU A CA 1
ATOM 659 C C . GLU A 1 80 ? -11.324 -5.495 0.818 1.00 96.69 80 GLU A C 1
ATOM 661 O O . GLU A 1 80 ? -11.884 -4.595 0.187 1.00 96.69 80 GLU A O 1
ATOM 666 N N . LEU A 1 81 ? -10.013 -5.448 1.061 1.00 96.56 81 LEU A N 1
ATOM 667 C CA . LEU A 1 81 ? -9.162 -4.337 0.650 1.00 96.56 81 LEU A CA 1
ATOM 668 C C . LEU A 1 81 ? -9.085 -4.204 -0.878 1.00 96.56 81 LEU A C 1
ATOM 670 O O . LEU A 1 81 ? -9.147 -3.090 -1.407 1.00 96.56 81 LEU A O 1
ATOM 674 N N . ARG A 1 82 ? -8.993 -5.321 -1.607 1.00 97.69 82 ARG A N 1
ATOM 675 C CA . ARG A 1 82 ? -9.057 -5.341 -3.079 1.00 97.69 82 ARG A CA 1
ATOM 676 C C . ARG A 1 82 ? -10.423 -4.885 -3.582 1.00 97.69 82 ARG A C 1
ATOM 678 O O . ARG A 1 82 ? -10.494 -4.127 -4.551 1.00 97.69 82 ARG A O 1
ATOM 685 N N . ASP A 1 83 ? -11.496 -5.273 -2.901 1.00 97.44 83 ASP A N 1
ATOM 686 C CA . ASP A 1 83 ? -12.850 -4.862 -3.252 1.00 97.44 83 ASP A CA 1
ATOM 687 C C . ASP A 1 83 ? -13.087 -3.365 -3.040 1.00 97.44 83 ASP A C 1
ATOM 689 O O . ASP A 1 83 ? -13.719 -2.731 -3.888 1.00 97.44 83 ASP A O 1
ATOM 693 N N . ILE A 1 84 ? -12.557 -2.773 -1.972 1.00 96.88 84 ILE A N 1
ATOM 694 C CA . ILE A 1 84 ? -12.691 -1.335 -1.699 1.00 96.88 84 ILE A CA 1
ATOM 695 C C . ILE A 1 84 ? -11.828 -0.513 -2.658 1.00 96.88 84 ILE A C 1
ATOM 697 O O . ILE A 1 84 ? -12.295 0.462 -3.247 1.00 96.88 84 ILE A O 1
ATOM 701 N N . THR A 1 85 ? -10.562 -0.899 -2.823 1.00 96.62 85 THR A N 1
ATOM 702 C CA . THR A 1 85 ? -9.579 -0.087 -3.557 1.00 96.62 85 THR A CA 1
ATOM 703 C C . THR A 1 85 ? -9.615 -0.306 -5.065 1.00 96.62 85 THR A C 1
ATOM 705 O O . THR A 1 85 ? -9.170 0.560 -5.813 1.00 96.62 85 THR A O 1
ATOM 708 N N . LYS A 1 86 ? -10.135 -1.453 -5.524 1.00 97.38 86 LYS A N 1
ATOM 709 C CA . LYS A 1 86 ? -10.044 -1.929 -6.916 1.00 97.38 86 LYS A CA 1
ATOM 710 C C . LYS A 1 86 ? -8.599 -2.075 -7.415 1.00 97.38 86 LYS A C 1
ATOM 712 O O . LYS A 1 86 ? -8.350 -2.054 -8.620 1.00 97.38 86 LYS A O 1
ATOM 717 N N . LEU A 1 87 ? -7.651 -2.249 -6.493 1.00 96.56 87 LEU A N 1
ATOM 718 C CA . LEU A 1 87 ? -6.230 -2.451 -6.769 1.00 96.56 87 LEU A CA 1
ATOM 719 C C . LEU A 1 87 ? -5.828 -3.906 -6.505 1.00 96.56 87 LEU A C 1
ATOM 721 O O . LEU A 1 87 ? -6.430 -4.599 -5.686 1.00 96.56 87 LEU A O 1
ATOM 725 N N . LYS A 1 88 ? -4.766 -4.366 -7.175 1.00 96.12 88 LYS A N 1
ATOM 726 C CA . LYS A 1 88 ? -4.112 -5.640 -6.850 1.00 96.12 88 LYS A CA 1
ATOM 727 C C . LYS A 1 88 ? -3.245 -5.437 -5.615 1.00 96.12 88 LYS A C 1
ATOM 729 O O . LYS A 1 88 ? -2.120 -4.968 -5.743 1.00 96.12 88 LYS A O 1
ATOM 734 N N . VAL A 1 89 ? -3.795 -5.717 -4.440 1.00 96.88 89 VAL A N 1
ATOM 735 C CA . VAL A 1 89 ? -3.103 -5.536 -3.157 1.00 96.88 89 VAL A CA 1
ATOM 736 C C . VAL A 1 89 ? -2.751 -6.890 -2.562 1.00 96.88 89 VAL A C 1
ATOM 738 O O . VAL A 1 89 ? -3.626 -7.752 -2.472 1.00 96.88 89 VAL A O 1
ATOM 741 N N . ASP A 1 90 ? -1.504 -7.052 -2.134 1.00 96.00 90 ASP A N 1
ATOM 742 C CA . ASP A 1 90 ? -1.044 -8.210 -1.368 1.00 96.00 90 ASP A CA 1
ATOM 743 C C . ASP A 1 90 ? -0.667 -7.740 0.041 1.00 96.00 90 ASP A C 1
ATOM 745 O O . ASP A 1 90 ? 0.076 -6.768 0.202 1.00 96.00 90 ASP A O 1
ATOM 749 N N . VAL A 1 91 ? -1.212 -8.401 1.067 1.00 94.50 91 VAL A N 1
ATOM 750 C CA . VAL A 1 91 ? -1.075 -7.968 2.467 1.00 94.50 91 VAL A CA 1
ATOM 751 C C . VAL A 1 91 ? -0.269 -8.983 3.261 1.00 94.50 91 VAL A C 1
ATOM 753 O O . VAL A 1 91 ? -0.602 -10.167 3.314 1.00 94.50 91 VAL A O 1
ATOM 756 N N . MET A 1 92 ? 0.773 -8.512 3.941 1.00 92.19 92 MET A N 1
ATOM 757 C CA . MET A 1 92 ? 1.536 -9.314 4.889 1.00 92.19 92 MET A CA 1
ATOM 758 C C . MET A 1 92 ? 1.542 -8.651 6.266 1.00 92.19 92 MET A C 1
ATOM 760 O O . MET A 1 92 ? 1.785 -7.457 6.396 1.00 92.19 92 MET A O 1
ATOM 764 N N . PHE A 1 93 ? 1.282 -9.444 7.304 1.00 89.25 93 PHE A N 1
ATOM 765 C CA . PHE A 1 93 ? 1.277 -8.981 8.690 1.00 89.25 93 PHE A CA 1
ATOM 766 C C . PHE A 1 93 ? 2.591 -9.332 9.380 1.00 89.25 93 PHE A C 1
ATOM 768 O O . PHE A 1 93 ? 3.063 -10.467 9.271 1.00 89.25 93 PHE A O 1
ATOM 775 N N . LEU A 1 94 ? 3.154 -8.373 10.113 1.00 84.75 94 LEU A N 1
ATOM 776 C CA . LEU A 1 94 ? 4.331 -8.573 10.953 1.00 84.75 94 LEU A CA 1
ATOM 777 C C . LEU A 1 94 ? 4.052 -8.119 12.392 1.00 84.75 94 LEU A C 1
ATOM 779 O O . LEU A 1 94 ? 3.371 -7.116 12.595 1.00 84.75 94 LEU A O 1
ATOM 783 N N . PRO A 1 95 ? 4.614 -8.813 13.398 1.00 75.25 95 PRO A N 1
ATOM 784 C CA . PRO A 1 95 ? 4.429 -8.438 14.796 1.00 75.25 95 PRO A CA 1
ATOM 785 C C . PRO A 1 95 ? 5.277 -7.227 15.222 1.00 75.25 95 PRO A C 1
ATOM 787 O O . PRO A 1 95 ? 4.988 -6.637 16.261 1.00 75.25 95 PRO A O 1
ATOM 790 N N . THR A 1 96 ? 6.339 -6.880 14.477 1.00 72.50 96 THR A N 1
ATOM 791 C CA . THR A 1 96 ? 7.283 -5.794 14.803 1.00 72.50 96 THR A CA 1
ATOM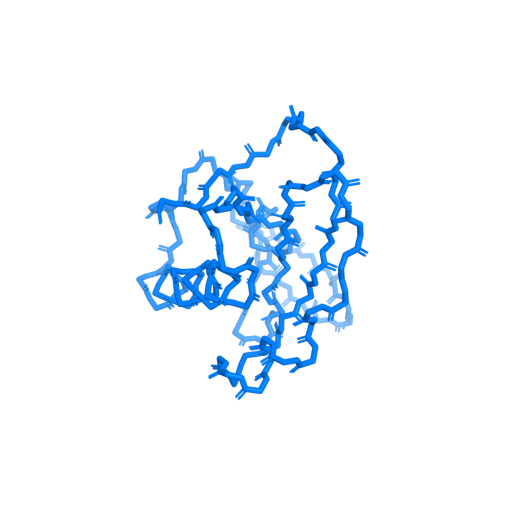 792 C C . THR A 1 96 ? 7.929 -5.167 13.559 1.00 72.50 96 THR A C 1
ATOM 794 O O . THR A 1 96 ? 8.006 -5.782 12.495 1.00 72.50 96 THR A O 1
ATOM 797 N N . GLU A 1 97 ? 8.437 -3.941 13.723 1.00 62.88 97 GLU A N 1
ATOM 798 C CA . GLU A 1 97 ? 9.036 -3.098 12.680 1.00 62.88 97 GLU A CA 1
ATOM 799 C C . GLU A 1 97 ? 10.563 -3.190 12.663 1.00 62.88 97 GLU A C 1
ATOM 801 O O . GLU A 1 97 ? 11.236 -2.629 13.527 1.00 62.88 97 GLU A O 1
ATOM 806 N N . ILE A 1 98 ? 11.152 -3.862 11.671 1.00 64.44 98 ILE A N 1
ATOM 807 C CA . ILE A 1 98 ? 12.597 -3.767 11.424 1.00 64.44 98 ILE A CA 1
ATOM 808 C C . ILE A 1 98 ? 12.831 -3.541 9.925 1.00 64.44 98 ILE A C 1
ATOM 810 O O . ILE A 1 98 ? 12.565 -4.423 9.114 1.00 64.44 98 ILE A O 1
ATOM 814 N N . GLY A 1 99 ? 13.363 -2.365 9.564 1.00 64.00 99 GLY A N 1
ATOM 815 C CA . GLY A 1 99 ? 13.849 -2.059 8.209 1.00 64.00 99 GLY A CA 1
ATOM 816 C C . GLY A 1 99 ? 12.783 -1.700 7.163 1.00 64.00 99 GLY A C 1
ATOM 817 O O . GLY A 1 99 ? 13.028 -1.896 5.974 1.00 64.00 99 GLY A O 1
ATOM 818 N N . LEU A 1 100 ? 11.615 -1.200 7.579 1.00 73.56 100 LEU A N 1
ATOM 819 C CA . LEU A 1 100 ? 10.474 -0.898 6.702 1.00 73.56 100 LEU A CA 1
ATOM 820 C C . LEU A 1 100 ? 10.297 0.618 6.466 1.00 73.56 100 LEU A C 1
ATOM 822 O O . LEU A 1 100 ? 10.704 1.426 7.296 1.00 73.56 100 LEU A O 1
ATOM 826 N N . ILE A 1 101 ? 9.679 1.008 5.340 1.00 74.06 101 ILE A N 1
ATOM 827 C CA . ILE A 1 101 ? 9.386 2.415 4.974 1.00 74.06 101 ILE A CA 1
ATOM 828 C C . ILE A 1 101 ? 7.899 2.721 5.161 1.00 74.06 101 ILE A C 1
ATOM 830 O O . ILE A 1 101 ? 7.061 2.082 4.518 1.00 74.06 101 ILE A O 1
ATOM 834 N N . SER A 1 102 ? 7.581 3.664 6.049 1.00 78.25 102 SER A N 1
ATOM 835 C CA . SER A 1 102 ? 6.206 3.969 6.449 1.00 78.25 102 SER A CA 1
ATOM 836 C C . SER A 1 102 ? 5.427 4.722 5.370 1.00 78.25 102 SER A C 1
ATOM 838 O O . SER A 1 102 ? 5.971 5.538 4.621 1.00 78.25 102 SER A O 1
ATOM 840 N N . ILE A 1 103 ? 4.125 4.446 5.295 1.00 78.38 103 ILE A N 1
ATOM 841 C CA . ILE A 1 103 ? 3.174 5.213 4.490 1.00 78.38 103 ILE A CA 1
ATOM 842 C C . ILE A 1 103 ? 2.603 6.330 5.381 1.00 78.38 103 ILE A C 1
ATOM 844 O O . ILE A 1 103 ? 2.055 6.015 6.444 1.00 78.38 103 ILE A O 1
ATOM 848 N N . PRO A 1 104 ? 2.713 7.617 4.996 1.00 72.75 104 PRO A N 1
ATOM 849 C CA . PRO A 1 104 ? 2.167 8.736 5.766 1.00 72.75 104 PRO A CA 1
ATOM 850 C C . PRO A 1 104 ? 0.636 8.747 5.776 1.00 72.75 104 PRO A C 1
ATOM 852 O O . PRO A 1 104 ? 0.015 8.425 4.739 1.00 72.75 104 PRO A O 1
#

Secondary structure (DSSP, 8-state):
--EEEETTEEEE------SGGGS-HHHHHHHHHHHHHHHHHHTS---EEE-HHHHTT---TT--EEEEEE-SS----HHHHHHHH-S-EEEEEESS-SS-EE--